Protein AF-A0A8T7B9N2-F1 (afdb_monomer_lite)

pLDDT: mean 75.27, std 15.64, range [42.41, 95.0]

Structure (mmCIF, N/CA/C/O backbone):
data_AF-A0A8T7B9N2-F1
#
_entry.id   AF-A0A8T7B9N2-F1
#
loop_
_atom_site.group_PDB
_atom_site.id
_atom_site.type_symbol
_atom_site.label_atom_id
_atom_site.label_alt_id
_atom_site.label_comp_id
_atom_site.label_asym_id
_atom_site.label_entity_id
_atom_site.label_seq_id
_atom_site.pdbx_PDB_ins_code
_atom_site.Cartn_x
_atom_site.Cartn_y
_atom_site.Cartn_z
_atom_site.occupancy
_atom_site.B_iso_or_equiv
_atom_site.auth_seq_id
_atom_site.auth_comp_id
_atom_site.auth_asym_id
_atom_site.auth_atom_id
_atom_site.pdbx_PDB_model_num
ATOM 1 N N . ALA A 1 1 ? 6.063 -15.153 -20.640 1.00 44.44 1 ALA A N 1
ATOM 2 C CA . ALA A 1 1 ? 5.203 -14.386 -19.720 1.00 44.44 1 ALA A CA 1
ATOM 3 C C . ALA A 1 1 ? 5.521 -12.912 -19.910 1.00 44.44 1 ALA A C 1
ATOM 5 O O . ALA A 1 1 ? 6.698 -12.576 -19.962 1.00 44.44 1 ALA A O 1
ATOM 6 N N . THR A 1 2 ? 4.517 -12.058 -20.095 1.00 42.41 2 THR A N 1
ATOM 7 C CA . THR A 1 2 ? 4.727 -10.611 -20.236 1.00 42.41 2 THR A CA 1
ATOM 8 C C . THR A 1 2 ? 5.120 -10.053 -18.869 1.00 42.41 2 THR A C 1
ATOM 10 O O . THR A 1 2 ? 4.302 -10.037 -17.954 1.00 42.41 2 THR A O 1
ATOM 13 N N . MET A 1 3 ? 6.390 -9.679 -18.702 1.00 50.28 3 MET A N 1
ATOM 14 C CA . MET A 1 3 ? 6.874 -8.992 -17.504 1.00 50.28 3 MET A CA 1
ATOM 15 C C . MET A 1 3 ? 6.381 -7.548 -17.545 1.00 50.28 3 MET A C 1
ATOM 17 O O . MET A 1 3 ? 6.829 -6.764 -18.380 1.00 50.28 3 MET A O 1
ATOM 21 N N . TYR A 1 4 ? 5.459 -7.199 -16.655 1.00 55.69 4 TYR A N 1
ATOM 22 C CA . TYR A 1 4 ? 5.106 -5.805 -16.419 1.00 55.69 4 TYR A CA 1
ATOM 23 C C . TYR A 1 4 ? 6.158 -5.201 -15.483 1.00 55.69 4 TYR A C 1
ATOM 25 O O . TYR A 1 4 ? 6.343 -5.672 -14.364 1.00 55.69 4 TYR A O 1
ATOM 33 N N . LEU A 1 5 ? 6.889 -4.203 -15.979 1.00 72.75 5 LEU A N 1
ATOM 34 C CA . LEU A 1 5 ? 7.967 -3.527 -15.244 1.00 72.75 5 LEU A CA 1
ATOM 35 C C . LEU A 1 5 ? 7.440 -2.409 -14.331 1.00 72.75 5 LEU A C 1
ATOM 37 O O . LEU A 1 5 ? 8.143 -1.961 -13.431 1.00 72.75 5 LEU A O 1
ATOM 41 N N . SER A 1 6 ? 6.196 -1.978 -14.532 1.00 80.31 6 SER A N 1
ATOM 42 C CA . SER A 1 6 ? 5.525 -0.999 -13.685 1.00 80.31 6 SER A CA 1
ATOM 43 C C . SER A 1 6 ? 4.022 -1.258 -13.619 1.00 80.31 6 SER A C 1
ATOM 45 O O . SER A 1 6 ? 3.449 -1.972 -14.448 1.00 80.31 6 SER A O 1
ATOM 47 N N . MET A 1 7 ? 3.386 -0.684 -12.603 1.00 86.38 7 MET A N 1
ATOM 48 C CA . MET A 1 7 ? 1.937 -0.601 -12.478 1.00 86.38 7 MET A CA 1
ATOM 49 C C . MET A 1 7 ? 1.527 0.821 -12.131 1.00 86.38 7 MET A C 1
ATOM 51 O O . MET A 1 7 ? 2.215 1.521 -11.391 1.00 86.38 7 MET A O 1
ATOM 55 N N . ARG A 1 8 ? 0.366 1.235 -12.631 1.00 89.44 8 ARG A N 1
ATOM 56 C CA . ARG A 1 8 ? -0.273 2.484 -12.230 1.00 89.44 8 AR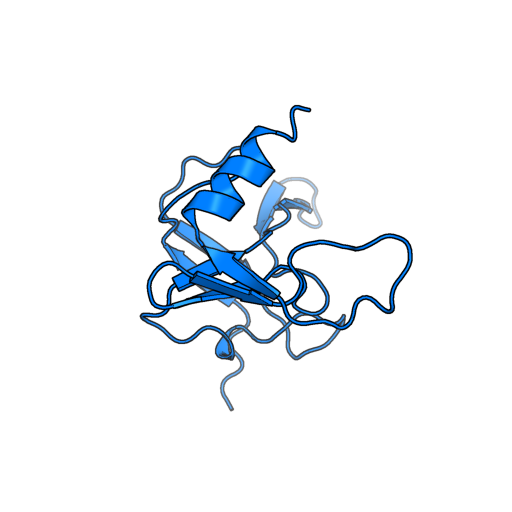G A CA 1
ATOM 57 C C . ARG A 1 8 ? -1.382 2.163 -11.242 1.00 89.44 8 ARG A C 1
ATOM 59 O O . ARG A 1 8 ? -2.295 1.420 -11.591 1.00 89.44 8 ARG A O 1
ATOM 66 N N . VAL A 1 9 ? -1.321 2.742 -10.049 1.00 90.62 9 VAL A N 1
ATOM 67 C CA . VAL A 1 9 ? -2.333 2.536 -9.003 1.00 90.62 9 VAL A CA 1
ATOM 68 C C . VAL A 1 9 ? -3.028 3.846 -8.652 1.00 90.62 9 VAL A C 1
ATOM 70 O O . VAL A 1 9 ? -2.449 4.929 -8.779 1.00 90.62 9 VAL A O 1
ATOM 73 N N . GLU A 1 10 ? -4.291 3.746 -8.249 1.00 95.00 10 GLU A N 1
ATOM 74 C CA . GLU A 1 10 ? -5.060 4.860 -7.696 1.00 95.00 10 GLU A CA 1
ATOM 75 C C . GLU A 1 10 ? -4.734 5.017 -6.211 1.00 95.00 10 GLU A C 1
ATOM 77 O O . GLU A 1 10 ? -4.684 4.039 -5.467 1.00 95.00 10 GLU A O 1
ATOM 82 N N . VAL A 1 11 ? -4.496 6.253 -5.779 1.00 93.75 11 VAL A N 1
ATOM 83 C CA . VAL A 1 11 ? -4.259 6.567 -4.371 1.00 93.75 11 VAL A CA 1
ATOM 84 C C . VAL A 1 11 ? -5.592 6.896 -3.714 1.00 93.75 11 VAL A C 1
ATOM 86 O O . VAL A 1 11 ? -6.182 7.939 -3.988 1.00 93.75 11 VAL A O 1
ATOM 89 N N . LEU A 1 12 ? -6.049 5.996 -2.842 1.00 94.19 12 LEU A N 1
ATOM 90 C CA . LEU A 1 12 ? -7.290 6.159 -2.081 1.00 94.19 12 LEU A CA 1
ATOM 91 C C . LEU A 1 12 ? -7.093 7.056 -0.850 1.00 94.19 12 LEU A C 1
ATOM 93 O O . LEU A 1 12 ? -7.938 7.892 -0.543 1.00 94.19 12 LEU A O 1
ATOM 97 N N . GLU A 1 13 ? -5.966 6.897 -0.152 1.00 92.81 13 GLU A N 1
ATOM 98 C CA . GLU A 1 13 ? -5.644 7.624 1.079 1.00 92.81 13 GLU A CA 1
ATOM 99 C C . GLU A 1 13 ? -4.122 7.721 1.265 1.00 92.81 13 GLU A C 1
ATOM 101 O O . GLU A 1 13 ? -3.380 6.797 0.929 1.00 92.81 13 GLU A O 1
ATOM 106 N N . VAL A 1 14 ? -3.649 8.830 1.842 1.00 91.50 14 VAL A N 1
ATOM 107 C CA . VAL A 1 14 ? -2.257 8.989 2.287 1.00 91.50 14 VAL A CA 1
ATOM 108 C C . VAL A 1 14 ? -2.221 8.879 3.808 1.00 91.50 14 VAL A C 1
ATOM 110 O O . VAL A 1 14 ? -2.577 9.820 4.511 1.00 91.50 14 VAL A O 1
ATOM 113 N N . LEU A 1 15 ? -1.769 7.732 4.318 1.00 89.75 15 LEU A N 1
ATOM 114 C CA . LEU A 1 15 ? -1.701 7.474 5.763 1.00 89.75 15 LEU A CA 1
ATOM 115 C C . LEU A 1 15 ? -0.523 8.186 6.447 1.00 89.75 15 LEU A C 1
ATOM 117 O O . LEU A 1 15 ? -0.590 8.515 7.630 1.00 89.75 15 LEU A O 1
ATOM 121 N N . LYS A 1 16 ? 0.581 8.403 5.717 1.00 86.31 16 LYS A N 1
ATOM 122 C CA . LYS A 1 16 ? 1.772 9.114 6.199 1.00 86.31 16 LYS A CA 1
ATOM 123 C C . LYS A 1 16 ? 2.574 9.696 5.035 1.00 86.31 16 LYS A C 1
ATOM 125 O O . LYS A 1 16 ? 2.700 9.063 3.992 1.00 86.31 16 LYS A O 1
ATOM 130 N N . GLY A 1 17 ? 3.167 10.872 5.243 1.00 86.19 17 GLY A N 1
ATOM 131 C CA . GLY A 1 17 ? 3.953 11.584 4.229 1.00 86.19 17 GLY A CA 1
ATOM 132 C C . GLY A 1 17 ? 3.141 12.640 3.477 1.00 86.19 17 GLY A C 1
ATOM 133 O O . GLY A 1 17 ? 2.068 13.043 3.919 1.00 86.19 17 GLY A O 1
ATOM 134 N N . LYS A 1 18 ? 3.683 13.131 2.357 1.00 84.38 18 LYS A N 1
ATOM 135 C CA . LYS A 1 18 ? 3.041 14.147 1.511 1.00 84.38 18 LYS A CA 1
ATOM 136 C C . LYS A 1 18 ? 2.897 13.621 0.092 1.00 84.38 18 LYS A C 1
ATOM 138 O O . LYS A 1 18 ? 3.895 13.330 -0.561 1.00 84.38 18 LYS A O 1
ATOM 143 N N . TYR A 1 19 ? 1.662 13.548 -0.379 1.00 86.62 19 TYR A N 1
ATOM 144 C CA . TYR A 1 19 ? 1.325 13.252 -1.763 1.00 86.62 19 TYR A CA 1
ATOM 145 C C . TYR A 1 19 ? -0.064 13.830 -2.059 1.00 86.62 19 TYR A C 1
ATOM 147 O O . TYR A 1 19 ? -0.952 13.748 -1.216 1.00 86.62 19 TYR A O 1
ATOM 155 N N . SER A 1 20 ? -0.237 14.462 -3.219 1.00 86.06 20 SER A N 1
ATOM 156 C CA . SER A 1 20 ? -1.482 15.149 -3.606 1.00 86.06 20 SER A CA 1
ATOM 157 C C . SER A 1 20 ? -2.039 14.695 -4.957 1.00 86.06 20 SER A C 1
ATOM 159 O O . SER A 1 20 ? -3.035 15.240 -5.430 1.00 86.06 20 SER A O 1
ATOM 161 N N . GLY A 1 21 ? -1.393 13.722 -5.603 1.00 87.62 21 GLY A N 1
ATOM 162 C CA . GLY A 1 21 ? -1.863 13.168 -6.867 1.00 87.62 21 GLY A CA 1
ATOM 163 C C . GLY A 1 21 ? -2.990 12.155 -6.675 1.00 87.62 21 GLY A C 1
ATOM 164 O O . GLY A 1 21 ? -3.272 11.704 -5.569 1.00 87.62 21 GLY A O 1
ATOM 165 N N . LYS A 1 22 ? -3.627 11.775 -7.786 1.00 90.81 22 LYS A N 1
ATOM 166 C CA . LYS A 1 22 ? -4.614 10.686 -7.815 1.00 90.81 22 LYS A CA 1
ATOM 167 C C . LYS A 1 22 ? -3.987 9.332 -8.163 1.00 90.81 22 LYS A C 1
ATOM 169 O O . LYS A 1 22 ? -4.519 8.292 -7.795 1.00 90.81 22 LYS A O 1
ATOM 174 N N . PHE A 1 23 ? -2.874 9.339 -8.895 1.00 90.94 23 PHE A N 1
ATOM 175 C CA . PHE A 1 23 ? -2.256 8.128 -9.424 1.00 90.94 23 PHE A CA 1
ATOM 176 C C . PHE A 1 23 ? -0.749 8.154 -9.275 1.00 90.94 23 PHE A C 1
ATOM 178 O O . PHE A 1 23 ? -0.100 9.138 -9.633 1.00 90.94 23 PHE A O 1
ATOM 185 N N . ILE A 1 24 ? -0.204 7.026 -8.853 1.00 87.81 24 ILE A N 1
ATOM 186 C CA . ILE A 1 24 ? 1.228 6.802 -8.724 1.00 87.81 24 ILE A CA 1
ATOM 187 C C . ILE A 1 24 ? 1.629 5.652 -9.648 1.00 87.81 24 ILE A C 1
ATOM 189 O O . ILE A 1 24 ? 0.904 4.662 -9.776 1.00 87.81 24 ILE A O 1
ATOM 193 N N . GLU A 1 25 ? 2.752 5.814 -10.340 1.00 86.56 25 GLU A N 1
ATOM 194 C CA . GLU A 1 25 ? 3.387 4.725 -11.074 1.00 86.56 25 GLU A CA 1
ATOM 195 C C . GLU A 1 25 ? 4.428 4.082 -10.162 1.00 86.56 25 GLU A C 1
ATOM 197 O O . GLU A 1 25 ? 5.305 4.765 -9.632 1.00 86.56 25 GLU A O 1
ATOM 202 N N . ILE A 1 26 ? 4.279 2.780 -9.943 1.00 82.31 26 ILE A N 1
ATOM 203 C CA . ILE A 1 26 ? 5.154 1.977 -9.100 1.00 82.31 26 ILE A CA 1
ATOM 204 C C . ILE A 1 26 ? 5.943 1.054 -10.016 1.00 82.31 26 ILE A C 1
ATOM 206 O O . ILE A 1 26 ? 5.366 0.208 -10.702 1.00 82.31 26 ILE A O 1
ATOM 210 N N . GLU A 1 27 ? 7.263 1.212 -10.017 1.00 78.31 27 GLU A N 1
ATOM 211 C CA . GLU A 1 27 ? 8.164 0.272 -10.680 1.00 78.31 27 GLU A CA 1
ATOM 212 C C . GLU A 1 27 ? 8.238 -1.024 -9.855 1.00 78.31 27 GLU A C 1
ATOM 214 O O . GLU A 1 27 ? 8.501 -1.004 -8.645 1.00 78.31 27 GLU A O 1
ATOM 219 N N . GLY A 1 28 ? 7.989 -2.154 -10.518 1.00 71.00 28 GLY A N 1
ATOM 220 C CA . GLY A 1 28 ? 8.271 -3.484 -9.984 1.00 71.00 28 GLY A CA 1
ATOM 221 C C . GLY A 1 28 ? 9.598 -4.017 -10.513 1.00 71.00 28 GLY A C 1
ATOM 222 O O . GLY A 1 28 ? 10.307 -3.347 -11.261 1.00 71.00 28 GLY A O 1
ATOM 223 N N . ASP A 1 29 ? 9.932 -5.245 -10.137 1.00 69.00 29 ASP A N 1
ATOM 224 C CA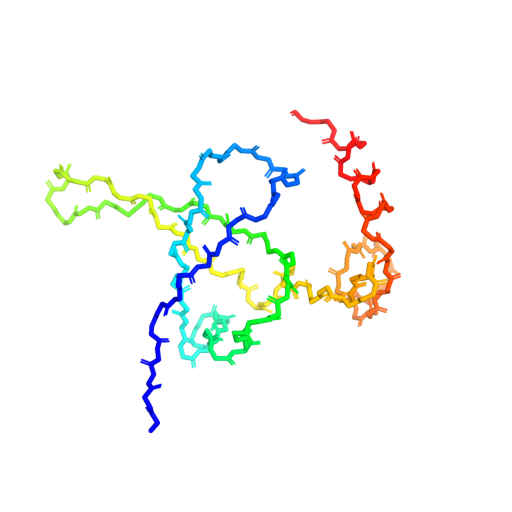 . ASP A 1 29 ? 11.099 -5.951 -10.673 1.00 69.00 29 ASP A CA 1
ATOM 225 C C . ASP A 1 29 ? 10.782 -7.446 -10.834 1.00 69.00 29 ASP A C 1
ATOM 227 O O . ASP A 1 29 ? 9.759 -7.945 -10.358 1.00 69.00 29 ASP A O 1
ATOM 231 N N . ASN A 1 30 ? 11.663 -8.191 -11.493 1.00 63.91 30 ASN A N 1
ATOM 232 C CA . ASN A 1 30 ? 11.565 -9.641 -11.684 1.00 63.91 30 ASN A CA 1
ATOM 233 C C . ASN A 1 30 ? 11.943 -10.458 -10.428 1.00 63.91 30 ASN A C 1
ATOM 235 O O . ASN A 1 30 ? 12.307 -11.629 -10.546 1.00 63.91 30 ASN A O 1
ATOM 239 N N . GLY A 1 31 ? 11.900 -9.857 -9.235 1.00 59.12 31 GLY A N 1
ATOM 240 C CA . GLY A 1 31 ? 12.420 -10.452 -8.002 1.00 59.12 31 GLY A CA 1
ATOM 241 C C . GLY A 1 31 ? 13.905 -10.173 -7.751 1.00 59.12 31 GLY A C 1
ATOM 242 O O . GLY A 1 31 ? 14.398 -10.466 -6.658 1.00 59.12 31 GLY A O 1
ATOM 243 N N . MET A 1 32 ? 14.629 -9.574 -8.705 1.00 57.91 32 MET A N 1
ATOM 244 C CA . MET A 1 32 ? 15.970 -9.056 -8.443 1.00 57.91 32 MET A CA 1
ATOM 245 C C . MET A 1 32 ? 15.908 -7.947 -7.388 1.00 57.91 32 MET A C 1
ATOM 247 O O . MET A 1 32 ? 14.940 -7.194 -7.279 1.00 57.91 32 MET A O 1
ATOM 251 N N . LEU A 1 33 ? 16.933 -7.893 -6.532 1.00 59.88 33 LEU A N 1
ATOM 252 C CA . LEU A 1 33 ? 17.003 -6.946 -5.411 1.00 59.88 33 LEU A CA 1
ATOM 253 C C . LEU A 1 33 ? 15.785 -7.020 -4.476 1.00 59.88 33 LEU A C 1
ATOM 255 O O . LEU A 1 33 ? 15.431 -6.022 -3.848 1.00 59.88 33 LEU A O 1
ATOM 259 N N . CYS A 1 34 ? 15.150 -8.197 -4.372 1.00 61.09 34 CYS A N 1
ATOM 260 C CA . CYS A 1 34 ? 14.007 -8.419 -3.491 1.00 61.09 34 CYS A CA 1
ATOM 261 C C . CYS A 1 34 ? 12.764 -7.580 -3.862 1.00 61.09 34 CYS A C 1
ATOM 263 O O . CYS A 1 34 ? 11.813 -7.503 -3.088 1.00 61.09 34 CYS A O 1
ATOM 265 N N . ARG A 1 35 ? 12.752 -6.915 -5.022 1.00 65.56 35 ARG A N 1
ATOM 266 C CA . ARG A 1 35 ? 11.607 -6.123 -5.470 1.00 65.56 35 ARG A CA 1
ATOM 267 C C . ARG A 1 35 ? 10.594 -7.042 -6.117 1.00 65.56 35 ARG A C 1
ATOM 269 O O . ARG A 1 35 ? 10.906 -7.799 -7.032 1.00 65.56 35 ARG A O 1
ATOM 276 N N . ALA A 1 36 ? 9.382 -7.007 -5.596 1.00 65.31 36 ALA A N 1
ATOM 277 C CA . ALA A 1 36 ? 8.382 -7.966 -5.998 1.00 65.31 36 ALA A CA 1
ATOM 278 C C . ALA A 1 36 ? 7.683 -7.545 -7.304 1.00 65.31 36 ALA A C 1
ATOM 280 O O . ALA A 1 36 ? 7.545 -6.359 -7.615 1.00 65.31 36 ALA A O 1
ATOM 281 N N . SER A 1 37 ? 7.295 -8.547 -8.095 1.00 74.06 37 SER A N 1
ATOM 282 C CA . SER A 1 37 ? 6.637 -8.346 -9.388 1.00 74.06 37 SER A CA 1
ATOM 283 C C . SER A 1 37 ? 5.306 -7.631 -9.199 1.00 74.06 37 SER A C 1
ATOM 285 O O . SER A 1 37 ? 4.535 -7.989 -8.309 1.00 74.06 37 SER A O 1
ATOM 287 N N . VAL A 1 38 ? 4.974 -6.689 -10.085 1.00 78.81 38 VAL A N 1
ATOM 288 C CA . VAL A 1 38 ? 3.676 -5.994 -10.033 1.00 78.81 38 VAL A CA 1
ATOM 289 C C . VAL A 1 38 ? 2.486 -6.942 -10.205 1.00 78.81 38 VAL A C 1
ATOM 291 O O . VAL A 1 38 ? 1.383 -6.637 -9.769 1.00 78.81 38 VAL A O 1
ATOM 294 N N . SER A 1 39 ? 2.710 -8.134 -10.771 1.00 80.25 39 SER A N 1
ATOM 295 C CA . SER A 1 39 ? 1.684 -9.175 -10.900 1.00 80.25 39 SER A CA 1
ATOM 296 C C . SER A 1 39 ? 1.154 -9.696 -9.560 1.00 80.25 39 SER A C 1
ATOM 298 O O . SER A 1 39 ? 0.126 -10.363 -9.547 1.00 80.25 39 SER A O 1
ATOM 300 N N . GLN A 1 40 ? 1.842 -9.429 -8.445 1.00 81.44 40 GLN A N 1
ATOM 301 C CA . GLN A 1 40 ? 1.366 -9.789 -7.105 1.00 81.44 40 GLN A CA 1
ATOM 302 C C . GLN A 1 40 ? 0.223 -8.891 -6.604 1.00 81.44 40 GLN A C 1
ATOM 304 O O . GLN A 1 40 ? -0.334 -9.177 -5.551 1.00 81.44 40 GLN A O 1
ATOM 309 N N . PHE A 1 41 ? -0.084 -7.801 -7.317 1.00 86.75 41 PHE A N 1
ATOM 310 C CA . PHE A 1 41 ? -1.125 -6.838 -6.967 1.00 86.75 41 PHE A CA 1
ATOM 311 C C . PHE A 1 41 ? -2.257 -6.919 -8.003 1.00 86.75 41 PHE A C 1
ATOM 313 O O . PHE A 1 41 ? -2.223 -6.213 -9.016 1.00 86.75 41 PHE A O 1
ATOM 320 N N . PRO A 1 42 ? -3.247 -7.810 -7.820 1.00 88.12 42 PRO A N 1
ATOM 321 C CA . PRO A 1 42 ? -4.320 -7.969 -8.790 1.00 88.12 42 PRO A CA 1
ATOM 322 C C . PRO A 1 42 ? -5.169 -6.701 -8.914 1.00 88.12 42 PRO A C 1
ATOM 324 O O . PRO A 1 42 ? -5.451 -6.015 -7.931 1.00 88.12 42 PRO A O 1
ATOM 327 N N . ILE A 1 43 ? -5.638 -6.413 -10.126 1.00 89.94 43 ILE A N 1
ATOM 328 C CA . ILE A 1 43 ? -6.582 -5.314 -10.360 1.00 89.94 43 ILE A CA 1
ATOM 329 C C . ILE A 1 43 ? -7.852 -5.547 -9.527 1.00 89.94 43 ILE A C 1
ATOM 331 O O . ILE A 1 43 ? -8.372 -6.660 -9.486 1.00 89.94 43 ILE A O 1
ATOM 335 N N . GLY A 1 44 ? -8.357 -4.485 -8.892 1.00 92.81 44 GLY A N 1
ATOM 336 C CA . GLY A 1 44 ? -9.553 -4.534 -8.044 1.00 92.81 44 GLY A CA 1
ATOM 337 C C . GLY A 1 44 ? -9.285 -4.915 -6.587 1.00 92.81 44 GLY A C 1
ATOM 338 O O . GLY A 1 44 ? -10.236 -5.097 -5.837 1.00 92.81 44 GLY A O 1
ATOM 339 N N . THR A 1 45 ? -8.016 -5.028 -6.184 1.00 93.62 45 THR A N 1
ATOM 340 C CA . THR A 1 45 ? -7.623 -5.243 -4.785 1.00 93.62 45 THR A CA 1
ATOM 341 C C . THR A 1 45 ? -7.080 -3.962 -4.159 1.00 93.62 45 THR A C 1
ATOM 343 O O . THR A 1 45 ? -6.529 -3.102 -4.850 1.00 93.62 45 THR A O 1
ATOM 346 N N . GLU A 1 46 ? -7.227 -3.840 -2.843 1.00 94.81 46 GLU A N 1
ATOM 347 C CA . GLU A 1 46 ? -6.734 -2.711 -2.059 1.00 94.81 46 GLU A CA 1
ATOM 348 C C . GLU A 1 46 ? -5.526 -3.130 -1.223 1.00 94.81 46 GLU A C 1
ATOM 350 O O . GLU A 1 46 ? -5.473 -4.233 -0.679 1.00 94.81 46 GLU A O 1
ATOM 355 N N . TRP A 1 47 ? -4.538 -2.241 -1.127 1.00 92.88 47 TRP A N 1
ATOM 356 C CA . TRP A 1 47 ? -3.280 -2.512 -0.441 1.00 92.88 47 TRP A CA 1
ATOM 357 C C . TRP A 1 47 ? -2.787 -1.264 0.275 1.00 92.88 47 TRP A C 1
ATOM 359 O O . TRP A 1 47 ? -2.861 -0.155 -0.256 1.00 92.88 47 TRP A O 1
ATOM 369 N N . ILE A 1 48 ? -2.199 -1.455 1.451 1.00 91.19 48 ILE A N 1
ATOM 370 C CA . ILE A 1 48 ? -1.333 -0.456 2.071 1.00 91.19 48 ILE A CA 1
ATOM 371 C C . ILE A 1 48 ? 0.084 -0.717 1.589 1.00 91.19 48 ILE A C 1
ATOM 373 O O . ILE A 1 48 ? 0.565 -1.845 1.673 1.00 91.19 48 ILE A O 1
ATOM 377 N N . MET A 1 49 ? 0.744 0.330 1.097 1.00 87.50 49 MET A N 1
ATOM 378 C CA . MET A 1 49 ? 2.122 0.263 0.622 1.00 87.50 49 MET A CA 1
ATOM 379 C C . MET A 1 49 ? 2.949 1.391 1.231 1.00 87.50 49 MET A C 1
ATOM 381 O O . MET A 1 49 ? 2.540 2.555 1.222 1.00 87.50 49 MET A O 1
ATOM 385 N N . ALA A 1 50 ? 4.147 1.062 1.709 1.00 83.81 50 ALA A N 1
ATOM 386 C CA . ALA A 1 50 ? 5.181 2.055 1.972 1.00 83.81 50 ALA A CA 1
ATOM 387 C C . ALA A 1 50 ? 6.005 2.257 0.692 1.00 83.81 50 ALA A C 1
ATOM 389 O O . ALA A 1 50 ? 6.862 1.442 0.359 1.00 83.81 50 ALA A O 1
ATOM 390 N N . VAL A 1 51 ? 5.728 3.340 -0.036 1.00 79.62 51 VAL A N 1
ATOM 391 C CA . VAL A 1 51 ? 6.390 3.659 -1.309 1.00 79.62 51 VAL A CA 1
ATOM 392 C C . VAL A 1 51 ? 7.447 4.753 -1.117 1.00 79.62 51 VAL A C 1
ATOM 394 O O . VAL A 1 51 ? 7.099 5.933 -1.025 1.00 79.62 51 VAL A O 1
ATOM 397 N N . PRO A 1 52 ? 8.749 4.415 -1.036 1.00 72.81 52 PRO A N 1
ATOM 398 C CA . PRO A 1 52 ? 9.790 5.430 -1.004 1.00 72.81 52 PRO A CA 1
ATOM 399 C C . PRO A 1 52 ? 9.835 6.176 -2.341 1.00 72.81 52 PRO A C 1
ATOM 401 O O . PRO A 1 52 ? 9.922 5.571 -3.412 1.00 72.81 52 PRO A O 1
ATOM 404 N N . ALA A 1 53 ? 9.803 7.505 -2.259 1.00 70.94 53 ALA A N 1
ATOM 405 C CA . ALA A 1 53 ? 10.114 8.375 -3.381 1.00 70.94 53 ALA A CA 1
ATOM 406 C C . ALA A 1 53 ? 11.632 8.381 -3.592 1.00 70.94 53 ALA A C 1
ATOM 408 O O . ALA A 1 53 ? 12.386 8.729 -2.682 1.00 70.94 53 ALA A O 1
ATOM 409 N N . GLN A 1 54 ? 12.081 8.005 -4.784 1.00 67.50 54 GLN A N 1
ATOM 410 C CA . GLN A 1 54 ? 13.472 8.124 -5.200 1.00 67.50 54 GLN A CA 1
ATOM 411 C C . GLN A 1 54 ? 13.579 9.171 -6.300 1.00 67.50 54 GLN A C 1
ATOM 413 O O . GLN A 1 54 ? 12.849 9.131 -7.290 1.00 67.50 54 GLN A O 1
ATOM 418 N N . THR A 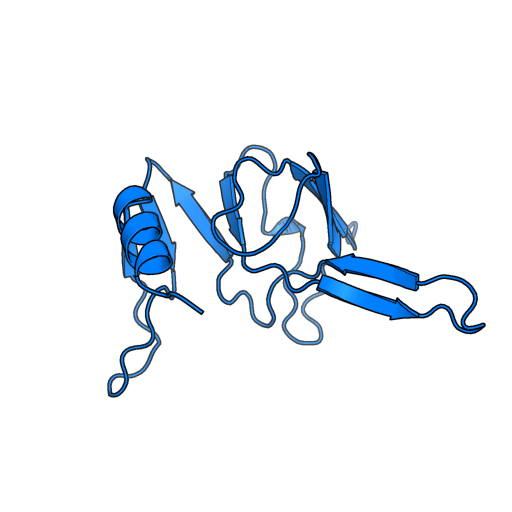1 55 ? 14.510 10.107 -6.148 1.00 65.44 55 THR A N 1
ATOM 419 C CA . THR A 1 55 ? 14.847 11.028 -7.231 1.00 65.44 55 THR A CA 1
ATOM 420 C C . THR A 1 55 ? 15.748 10.293 -8.211 1.00 65.44 55 THR A C 1
ATOM 422 O O . THR A 1 55 ? 16.882 9.943 -7.886 1.00 65.44 55 THR A O 1
ATOM 425 N N . LYS A 1 56 ? 15.251 10.050 -9.422 1.00 60.75 56 LYS A N 1
ATOM 426 C CA . LYS A 1 56 ? 16.057 9.530 -10.523 1.00 60.75 56 LYS A CA 1
A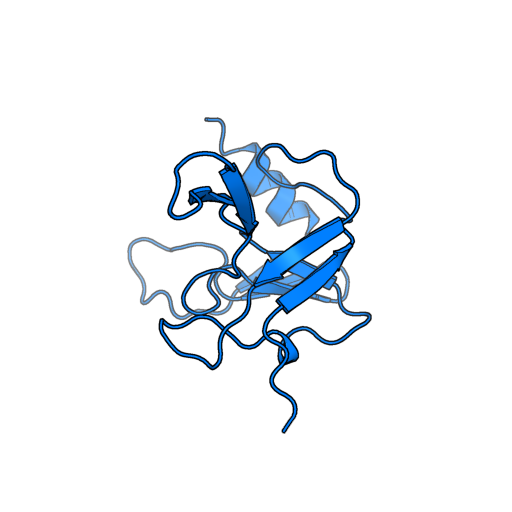TOM 427 C C . LYS A 1 56 ? 16.595 10.730 -11.289 1.00 60.75 56 LYS A C 1
ATOM 429 O O . LYS A 1 56 ? 15.835 11.458 -11.927 1.00 60.75 56 LYS A O 1
ATOM 434 N N . GLN A 1 57 ? 17.899 10.960 -11.182 1.00 54.66 57 GLN A N 1
ATOM 435 C CA . GLN A 1 57 ? 18.581 11.940 -12.018 1.00 54.66 57 GLN A CA 1
ATOM 436 C C . GLN A 1 57 ? 18.827 11.337 -13.398 1.00 54.66 57 GLN A C 1
ATOM 438 O O . GLN A 1 57 ? 19.359 10.233 -13.530 1.00 54.66 57 GLN A O 1
ATOM 443 N N . SER A 1 58 ? 18.430 12.063 -14.441 1.00 55.41 58 SER A N 1
ATOM 444 C CA . SER A 1 58 ? 18.843 11.733 -15.805 1.00 55.41 58 SER A CA 1
ATOM 445 C C . SER A 1 58 ? 20.370 11.803 -15.937 1.00 55.41 58 SER A C 1
ATOM 447 O O . SER A 1 58 ? 21.022 12.600 -15.263 1.00 55.41 58 SER A O 1
ATOM 449 N N . PHE A 1 59 ? 20.934 11.022 -16.861 1.00 49.66 59 PHE A N 1
ATOM 450 C CA . PHE A 1 59 ? 22.379 10.940 -17.128 1.00 49.66 59 PHE A CA 1
ATOM 451 C C . PHE A 1 59 ? 23.037 12.292 -17.485 1.00 49.66 59 PHE A C 1
ATOM 453 O O . PHE A 1 59 ? 24.251 12.430 -17.402 1.00 49.66 59 PHE A O 1
ATOM 460 N N . PHE A 1 60 ? 22.239 13.304 -17.844 1.00 55.69 60 PHE A N 1
ATOM 461 C CA . PHE A 1 60 ? 22.699 14.662 -18.144 1.00 55.69 60 PHE A CA 1
ATOM 462 C C . PHE A 1 60 ? 22.357 15.695 -17.058 1.00 55.69 60 PHE A C 1
ATOM 464 O O . PHE A 1 60 ? 22.582 16.881 -17.265 1.00 55.69 60 PHE A O 1
ATOM 471 N N . GLY A 1 61 ? 21.787 15.287 -15.917 1.00 54.31 61 GLY A N 1
ATOM 472 C CA . GLY A 1 61 ? 21.420 16.194 -14.820 1.00 54.31 61 GLY A CA 1
ATOM 473 C C . GLY A 1 61 ? 20.306 17.200 -15.150 1.00 54.31 61 GLY A C 1
ATOM 474 O O . GLY A 1 61 ? 20.020 18.074 -14.343 1.00 54.31 61 GLY A O 1
ATOM 475 N N . LEU A 1 62 ? 19.672 17.089 -16.324 1.00 50.59 62 LEU A N 1
ATOM 476 C CA . LEU A 1 62 ? 18.702 18.068 -16.834 1.00 50.59 62 LEU A CA 1
ATOM 477 C C . LEU A 1 62 ? 17.248 17.762 -16.443 1.00 50.59 62 LEU A C 1
ATOM 479 O O . LEU A 1 62 ? 16.400 18.647 -16.510 1.00 50.59 62 LEU A O 1
ATOM 483 N N . LEU A 1 63 ? 16.952 16.524 -16.042 1.00 48.88 63 LEU A N 1
ATOM 484 C CA . LEU A 1 63 ? 15.632 16.090 -15.589 1.00 48.88 63 LEU A CA 1
ATOM 485 C C . LEU A 1 63 ? 15.757 15.281 -14.297 1.00 48.88 63 LEU A C 1
ATOM 487 O O . LEU A 1 63 ? 16.447 14.256 -14.258 1.00 48.88 63 LEU A O 1
ATOM 491 N N . GLU A 1 64 ? 15.063 15.748 -13.264 1.00 54.88 64 GLU A N 1
ATOM 492 C CA . GLU A 1 64 ? 14.783 14.996 -12.047 1.00 54.88 64 GLU A CA 1
ATOM 493 C C . GLU A 1 64 ? 13.358 14.455 -12.146 1.00 54.88 64 GLU A C 1
ATOM 495 O O . GLU A 1 64 ? 12.397 15.217 -12.251 1.00 54.88 64 GLU A O 1
ATOM 500 N N . SER A 1 65 ? 13.214 13.131 -12.141 1.00 56.28 65 SER A N 1
ATOM 501 C CA . SER A 1 65 ? 11.908 12.477 -12.046 1.00 56.28 65 SER A CA 1
ATOM 502 C C . SER A 1 65 ? 11.801 11.760 -10.710 1.00 56.28 65 SER A C 1
ATOM 504 O O . SER A 1 65 ? 12.718 11.029 -10.329 1.00 56.28 65 SER A O 1
ATOM 506 N N . ILE A 1 66 ? 10.680 11.938 -10.016 1.00 60.28 66 ILE A N 1
ATOM 507 C CA . ILE A 1 66 ? 10.373 11.149 -8.824 1.00 60.28 66 ILE A CA 1
ATOM 508 C C . ILE A 1 66 ? 9.856 9.792 -9.289 1.00 60.28 66 ILE A C 1
ATOM 510 O O . ILE A 1 66 ? 8.850 9.713 -9.991 1.00 60.28 66 ILE A O 1
ATOM 514 N N . VAL A 1 67 ? 10.552 8.737 -8.887 1.00 64.12 67 VAL A N 1
ATOM 515 C CA . VAL A 1 67 ? 10.153 7.353 -9.113 1.00 64.12 67 VAL A CA 1
ATOM 516 C C . VAL A 1 67 ? 9.727 6.759 -7.786 1.00 64.12 67 VAL A C 1
ATOM 518 O O . VAL A 1 67 ? 10.407 6.923 -6.772 1.00 64.12 67 VAL A O 1
ATOM 521 N N . TYR A 1 68 ? 8.606 6.053 -7.796 1.00 69.50 68 TYR A N 1
ATOM 522 C CA . TYR A 1 68 ? 8.146 5.297 -6.647 1.00 69.50 68 TYR A CA 1
ATOM 523 C C . TYR A 1 68 ? 8.402 3.820 -6.900 1.00 69.50 68 TYR A C 1
ATOM 525 O O . TYR A 1 68 ? 8.137 3.295 -7.981 1.00 69.50 68 TYR A O 1
ATOM 533 N N . THR A 1 69 ? 8.952 3.152 -5.897 1.00 61.53 69 THR A N 1
ATOM 534 C CA . THR A 1 69 ? 9.288 1.729 -5.981 1.00 61.53 69 THR A CA 1
ATOM 535 C C . THR A 1 69 ? 8.492 0.968 -4.937 1.00 61.53 69 THR A C 1
ATOM 537 O O . THR A 1 69 ? 8.218 1.498 -3.859 1.00 61.53 69 THR A O 1
ATOM 540 N N . ALA A 1 70 ? 8.093 -0.264 -5.256 1.00 58.41 70 ALA A N 1
ATOM 541 C CA . ALA A 1 70 ? 7.550 -1.155 -4.239 1.00 58.41 70 ALA A CA 1
ATOM 542 C C . ALA A 1 70 ? 8.620 -1.406 -3.160 1.00 58.41 70 ALA A C 1
ATOM 544 O O . ALA A 1 70 ? 9.815 -1.451 -3.471 1.00 58.41 70 ALA A O 1
ATOM 545 N N . GLY A 1 71 ? 8.193 -1.573 -1.904 1.00 59.91 71 GLY A N 1
ATOM 546 C CA . GLY A 1 71 ? 9.096 -1.856 -0.789 1.00 59.91 71 GLY A CA 1
ATOM 547 C C . GLY A 1 71 ? 10.042 -3.028 -1.083 1.00 59.91 71 GLY A C 1
ATOM 548 O O . GLY A 1 71 ? 9.667 -4.014 -1.728 1.00 59.91 71 GLY A O 1
ATOM 549 N N . ILE A 1 72 ? 11.287 -2.912 -0.618 1.00 59.81 72 ILE A N 1
ATOM 550 C CA . ILE A 1 72 ? 12.299 -3.965 -0.758 1.00 59.81 72 ILE A CA 1
ATOM 551 C C . ILE A 1 72 ? 11.842 -5.185 0.059 1.00 59.81 72 ILE A C 1
ATOM 553 O O . ILE A 1 72 ? 11.414 -5.057 1.200 1.00 59.81 72 ILE A O 1
ATOM 557 N N . CYS A 1 73 ? 11.900 -6.370 -0.548 1.00 60.25 73 CYS A N 1
ATOM 558 C CA . CYS A 1 73 ? 11.482 -7.661 0.011 1.00 60.25 73 CYS A CA 1
ATOM 559 C C . CYS A 1 73 ? 9.986 -7.768 0.370 1.00 60.25 73 CYS A C 1
ATOM 561 O O . CYS A 1 73 ? 9.608 -8.623 1.169 1.00 60.25 73 CYS A O 1
ATOM 563 N N . GLY A 1 74 ? 9.118 -6.935 -0.219 1.00 56.88 74 GLY A N 1
ATOM 564 C CA . GLY A 1 74 ? 7.673 -6.988 0.040 1.00 56.88 74 GLY A CA 1
ATOM 565 C C . GLY A 1 74 ? 7.271 -6.515 1.440 1.00 56.88 74 GLY A C 1
ATOM 566 O O . GLY A 1 74 ? 6.119 -6.679 1.845 1.00 56.88 74 GLY A O 1
ATOM 567 N N . GLU A 1 75 ? 8.208 -5.923 2.182 1.00 65.25 75 GLU A N 1
ATOM 568 C CA . GLU A 1 75 ? 7.923 -5.325 3.475 1.00 65.25 75 GLU A CA 1
ATOM 569 C C . GLU A 1 75 ? 6.895 -4.204 3.306 1.00 65.25 75 GLU A C 1
ATOM 571 O O . GLU A 1 75 ? 6.993 -3.375 2.399 1.00 65.25 75 GLU A O 1
ATOM 576 N N . TYR A 1 76 ? 5.889 -4.199 4.183 1.00 71.19 76 TYR A N 1
ATOM 577 C CA . TYR A 1 76 ? 4.820 -3.198 4.210 1.00 71.19 76 TYR A CA 1
ATOM 578 C C . TYR A 1 76 ? 3.908 -3.155 2.971 1.00 71.19 76 TYR A C 1
ATOM 580 O O . TYR A 1 76 ? 3.216 -2.158 2.786 1.00 71.19 76 TYR A O 1
ATOM 588 N N . ASN A 1 77 ? 3.861 -4.225 2.166 1.00 82.25 77 ASN A N 1
ATOM 589 C CA . ASN A 1 77 ? 2.791 -4.465 1.194 1.00 82.25 77 ASN A CA 1
ATOM 590 C C . ASN A 1 77 ? 1.690 -5.285 1.874 1.00 82.25 77 ASN A C 1
ATOM 592 O O . ASN A 1 77 ? 1.766 -6.512 1.932 1.00 82.25 77 ASN A O 1
ATOM 596 N N . LEU A 1 78 ? 0.699 -4.607 2.445 1.00 88.62 78 LEU A N 1
ATOM 597 C CA . LEU A 1 78 ? -0.322 -5.235 3.283 1.00 88.62 78 LEU A CA 1
ATOM 598 C C . LEU A 1 78 ? -1.655 -5.253 2.524 1.00 88.62 78 LEU A C 1
ATOM 600 O O . LEU A 1 78 ? -2.207 -4.172 2.295 1.00 88.62 78 LEU A O 1
ATOM 604 N N . PRO A 1 79 ? -2.177 -6.424 2.11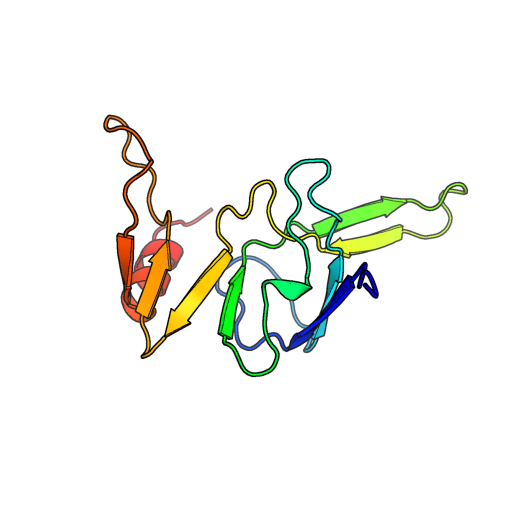8 1.00 91.94 79 PRO A N 1
ATOM 605 C CA . PRO A 1 79 ? -3.486 -6.498 1.483 1.00 91.94 79 PRO A CA 1
ATOM 606 C C . PRO A 1 79 ? -4.566 -6.047 2.465 1.00 91.94 79 PRO A C 1
ATOM 608 O O . PRO A 1 79 ? -4.472 -6.312 3.669 1.00 91.94 79 PRO A O 1
ATOM 611 N N . VAL A 1 80 ? -5.580 -5.363 1.941 1.00 94.19 80 VAL A N 1
ATOM 612 C CA . VAL A 1 80 ? -6.752 -4.923 2.693 1.00 94.19 80 VAL A CA 1
ATOM 613 C C . VAL A 1 80 ? -7.927 -5.835 2.358 1.00 94.19 80 VAL A C 1
ATOM 615 O O . VAL A 1 80 ? -8.355 -5.916 1.209 1.00 94.19 80 VAL A O 1
ATOM 618 N N . GLU A 1 81 ? -8.478 -6.485 3.377 1.00 93.81 81 GLU A N 1
ATOM 619 C CA . GLU A 1 81 ? -9.649 -7.355 3.266 1.00 93.81 81 GLU A CA 1
ATOM 620 C C . GLU A 1 81 ? -10.590 -7.075 4.439 1.00 93.81 81 GLU A C 1
ATOM 622 O O . GLU A 1 81 ? -10.173 -7.089 5.597 1.00 93.81 81 GLU A O 1
ATOM 627 N N . GLU A 1 82 ? -11.861 -6.778 4.156 1.00 92.38 82 GLU A N 1
ATOM 628 C CA . GLU A 1 82 ? -12.898 -6.553 5.179 1.00 92.38 82 GLU A CA 1
ATOM 629 C C . GLU A 1 82 ? -12.490 -5.549 6.285 1.00 92.38 82 GLU A C 1
ATOM 631 O O . GLU A 1 82 ? -12.719 -5.773 7.473 1.00 92.38 82 GLU A O 1
ATOM 636 N N . ASN A 1 83 ? -11.875 -4.419 5.906 1.00 92.75 83 ASN A N 1
ATOM 637 C CA . ASN A 1 83 ? -11.317 -3.401 6.820 1.00 92.75 83 ASN A CA 1
ATOM 638 C C . ASN A 1 83 ? -10.166 -3.878 7.725 1.00 92.75 83 ASN A C 1
ATOM 640 O O . ASN A 1 83 ? -9.811 -3.190 8.691 1.00 92.75 83 ASN A O 1
ATOM 644 N N . ASN A 1 84 ? -9.551 -5.011 7.404 1.00 93.44 84 ASN A N 1
ATOM 645 C CA . ASN A 1 84 ? -8.367 -5.528 8.068 1.00 93.44 84 ASN A CA 1
ATOM 646 C C . ASN A 1 84 ? -7.179 -5.563 7.113 1.00 93.44 84 ASN A C 1
ATOM 648 O O . ASN A 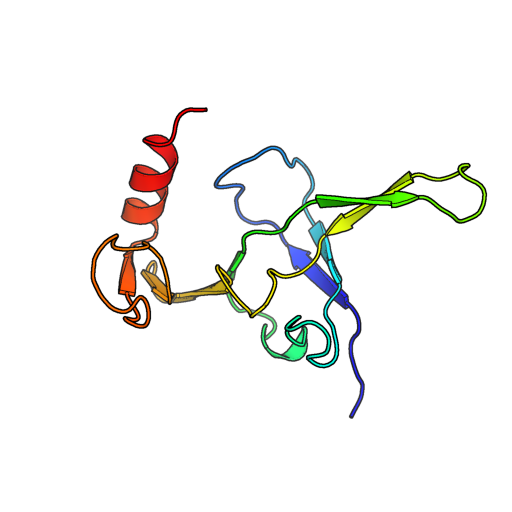1 84 ? -7.325 -5.619 5.898 1.00 93.44 84 ASN A O 1
ATOM 652 N N . ILE A 1 85 ? -5.992 -5.541 7.699 1.00 92.19 85 ILE A N 1
ATOM 653 C CA . ILE A 1 85 ? -4.716 -5.730 7.025 1.00 92.19 85 ILE A CA 1
ATOM 654 C C . ILE A 1 85 ? -4.008 -6.917 7.639 1.00 92.19 85 ILE A C 1
ATOM 656 O O . ILE A 1 85 ? -4.071 -7.122 8.855 1.00 92.19 85 ILE A O 1
ATOM 660 N N . SER A 1 86 ? -3.308 -7.677 6.807 1.00 89.50 86 SER A N 1
ATOM 661 C CA . SER A 1 86 ? -2.503 -8.807 7.254 1.00 89.50 86 SER A CA 1
ATOM 662 C C . SER A 1 86 ? -1.059 -8.671 6.784 1.00 89.50 86 SER A C 1
ATOM 664 O O . SER A 1 86 ? -0.786 -8.205 5.682 1.00 89.50 86 SER A O 1
ATOM 666 N N . GLY A 1 87 ? -0.109 -9.034 7.644 1.00 83.94 87 GLY A N 1
ATOM 667 C CA . GLY A 1 87 ? 1.312 -9.045 7.300 1.00 83.94 87 GLY A CA 1
ATOM 668 C C . GLY A 1 87 ? 2.225 -8.738 8.480 1.00 83.94 87 GLY A C 1
ATOM 669 O O . GLY A 1 87 ? 1.841 -8.854 9.645 1.00 83.94 87 GLY A O 1
ATOM 670 N N . ARG A 1 88 ? 3.466 -8.345 8.188 1.00 79.12 88 ARG A N 1
ATOM 671 C CA . ARG A 1 88 ? 4.430 -7.896 9.201 1.00 79.12 88 ARG A CA 1
ATOM 672 C C . ARG A 1 88 ? 4.190 -6.411 9.495 1.00 79.12 88 ARG A C 1
ATOM 674 O O . ARG A 1 88 ? 4.638 -5.554 8.742 1.00 79.12 88 ARG A O 1
ATOM 681 N N . ILE A 1 89 ? 3.434 -6.118 10.558 1.00 77.44 89 ILE A N 1
ATOM 682 C CA . ILE A 1 89 ? 2.938 -4.758 10.859 1.00 77.44 89 ILE A CA 1
ATOM 683 C C . ILE A 1 89 ? 3.780 -4.058 11.937 1.00 77.44 89 ILE A C 1
ATOM 685 O O . ILE A 1 89 ? 4.141 -2.896 11.778 1.00 77.44 89 ILE A O 1
ATOM 689 N N . VAL A 1 90 ? 4.113 -4.753 13.030 1.00 70.00 90 VAL A N 1
ATOM 690 C CA . VAL A 1 90 ? 4.892 -4.200 14.155 1.00 70.00 90 VAL A CA 1
ATOM 691 C C . VAL A 1 90 ? 6.120 -5.066 14.406 1.00 70.00 90 VAL A C 1
ATOM 693 O O . VAL A 1 90 ? 5.980 -6.270 14.632 1.00 70.00 90 VAL A O 1
ATOM 696 N N . ALA A 1 91 ? 7.309 -4.457 14.402 1.00 59.16 91 ALA A N 1
ATOM 697 C CA . ALA A 1 91 ? 8.531 -5.103 14.868 1.00 59.16 91 ALA A CA 1
ATOM 698 C C . ALA A 1 91 ? 8.479 -5.212 16.401 1.00 59.16 91 ALA A C 1
ATOM 700 O O . ALA A 1 91 ? 8.408 -4.197 17.090 1.00 59.16 91 ALA A O 1
ATOM 701 N N . GLN A 1 92 ? 8.465 -6.431 16.942 1.00 56.09 92 GLN A N 1
ATOM 702 C CA . GLN A 1 92 ? 8.610 -6.646 18.383 1.00 56.09 92 GLN A CA 1
ATOM 703 C C . GLN A 1 92 ? 10.094 -6.826 18.699 1.00 56.09 92 GLN A C 1
ATOM 705 O O . GLN A 1 92 ? 10.729 -7.717 18.143 1.00 56.09 92 GLN A O 1
ATOM 710 N N . GLU A 1 93 ? 10.644 -6.008 19.599 1.00 51.03 93 GLU A N 1
ATOM 711 C CA . GLU A 1 93 ? 12.094 -5.926 19.845 1.00 51.03 93 GLU A CA 1
ATOM 712 C C . GLU A 1 93 ? 12.754 -7.199 20.407 1.00 51.03 93 GLU A C 1
ATOM 714 O O . GLU A 1 93 ? 13.967 -7.213 20.541 1.00 51.03 93 GLU A O 1
ATOM 719 N N . ASN A 1 94 ? 12.032 -8.285 20.708 1.00 48.00 94 ASN A N 1
ATOM 720 C CA . ASN A 1 94 ? 12.632 -9.478 21.335 1.00 48.00 94 ASN A CA 1
ATOM 721 C C . ASN A 1 94 ? 12.009 -10.827 20.933 1.00 48.00 94 ASN A C 1
ATOM 723 O O . ASN A 1 94 ? 12.163 -11.820 21.641 1.00 48.00 94 ASN A O 1
ATOM 727 N N . THR A 1 95 ? 11.304 -10.907 19.805 1.00 46.16 95 THR A N 1
ATOM 728 C CA . THR A 1 95 ? 10.841 -12.197 19.267 1.00 46.16 95 THR A CA 1
ATOM 729 C C . THR A 1 95 ? 11.091 -12.240 17.769 1.00 46.16 95 THR A C 1
ATOM 731 O O . THR A 1 95 ? 10.937 -11.222 17.100 1.00 46.16 95 THR A O 1
ATOM 734 N N . ASN A 1 96 ? 11.517 -13.400 17.252 1.00 47.41 96 ASN A N 1
ATOM 735 C CA . ASN A 1 96 ? 11.692 -13.642 15.817 1.00 47.41 96 ASN A CA 1
ATOM 736 C C . ASN A 1 96 ? 10.533 -12.999 15.039 1.00 47.41 96 ASN A C 1
ATOM 738 O O . ASN A 1 96 ? 9.374 -13.384 15.209 1.00 47.41 96 ASN A O 1
ATOM 742 N N . SER A 1 97 ? 10.853 -11.989 14.230 1.00 53.25 97 SER A N 1
ATOM 743 C CA . SER A 1 97 ? 9.940 -11.018 13.605 1.00 53.25 97 SER A CA 1
ATOM 744 C C . SER A 1 97 ? 9.060 -11.598 12.484 1.00 53.25 97 SER A C 1
ATOM 746 O O . SER A 1 97 ? 8.503 -10.868 11.664 1.00 53.25 97 SER A O 1
ATOM 748 N N . ASP A 1 98 ? 8.882 -12.918 12.465 1.00 58.88 98 ASP A N 1
ATOM 749 C CA . ASP A 1 98 ? 8.190 -13.670 11.419 1.00 58.88 98 ASP A CA 1
ATOM 750 C C . ASP A 1 98 ? 6.683 -13.812 11.642 1.00 58.88 98 ASP A C 1
ATOM 752 O O . ASP A 1 98 ? 5.981 -14.390 10.811 1.00 58.88 98 ASP A O 1
ATOM 756 N N . LYS A 1 99 ? 6.143 -13.287 12.746 1.00 72.50 99 LYS A N 1
ATOM 757 C CA . LYS A 1 99 ? 4.719 -13.451 13.038 1.00 72.50 99 LYS A CA 1
ATOM 758 C C . LYS A 1 99 ? 3.866 -12.513 12.181 1.00 72.50 99 LYS A C 1
ATOM 760 O O . LYS A 1 99 ? 3.889 -11.294 12.358 1.00 72.50 99 LYS A O 1
ATOM 765 N N . ILE A 1 100 ? 3.059 -13.110 11.303 1.00 80.88 100 ILE A N 1
ATOM 766 C CA . ILE A 1 100 ? 1.966 -12.424 10.609 1.00 80.88 100 ILE A CA 1
ATOM 767 C C . ILE A 1 100 ? 0.970 -11.905 11.650 1.00 80.88 100 ILE A C 1
ATOM 769 O O . ILE A 1 100 ? 0.514 -12.641 12.528 1.00 80.88 100 ILE A O 1
ATOM 773 N N . GLN A 1 101 ? 0.661 -10.619 11.553 1.00 85.50 101 GLN A N 1
ATOM 774 C CA . GLN A 1 101 ? -0.308 -9.918 12.380 1.00 85.50 101 GLN A CA 1
ATOM 775 C C . GLN A 1 101 ? -1.510 -9.556 11.518 1.00 85.50 101 GLN A C 1
ATOM 777 O O . GLN A 1 101 ? -1.356 -9.261 10.334 1.00 85.50 101 GLN A O 1
ATOM 782 N N . VAL A 1 102 ? -2.689 -9.561 12.132 1.00 90.50 102 VAL A N 1
ATOM 783 C CA . VAL A 1 102 ? -3.907 -9.008 11.544 1.00 90.50 102 VAL A CA 1
ATOM 784 C C . VAL A 1 102 ? -4.310 -7.805 12.381 1.00 90.50 102 VAL A C 1
ATOM 786 O O . VAL A 1 102 ? -4.343 -7.890 13.611 1.00 90.50 102 VAL A O 1
ATOM 789 N N . LEU A 1 103 ? -4.572 -6.679 11.728 1.00 91.38 103 LEU A N 1
ATOM 790 C CA . LEU A 1 103 ? -4.935 -5.426 12.379 1.00 91.38 103 LEU A CA 1
ATOM 791 C C . LEU A 1 103 ? -6.087 -4.771 11.623 1.00 91.38 103 LEU A C 1
ATOM 793 O O . LEU A 1 103 ? -6.134 -4.851 10.402 1.00 91.38 103 LEU A O 1
ATOM 797 N N . SER A 1 104 ? -6.984 -4.075 12.317 1.00 94.06 104 SER A N 1
ATOM 798 C CA . SER A 1 104 ? -7.973 -3.246 11.629 1.00 94.06 104 SER A CA 1
ATOM 799 C C . SER A 1 104 ? -7.325 -1.986 11.047 1.00 94.06 104 SER A C 1
ATOM 801 O O . SER A 1 104 ? -6.382 -1.430 11.623 1.00 94.06 104 SER A O 1
ATOM 803 N N . LEU A 1 105 ? -7.868 -1.477 9.939 1.00 91.81 105 LEU A N 1
ATOM 804 C CA . LEU A 1 105 ? -7.432 -0.205 9.350 1.00 91.81 105 LEU A CA 1
ATOM 805 C C . LEU A 1 105 ? -7.530 0.954 10.347 1.00 91.81 105 LEU A C 1
ATOM 807 O O . LEU A 1 105 ? -6.635 1.794 10.419 1.00 91.81 105 LEU A O 1
ATOM 811 N N . ALA A 1 106 ? -8.601 0.988 11.145 1.00 93.12 106 ALA A N 1
ATOM 812 C CA . ALA A 1 106 ? -8.783 1.993 12.189 1.00 93.12 106 ALA A CA 1
ATOM 813 C C . ALA A 1 106 ? -7.622 1.970 13.191 1.00 93.12 106 ALA A C 1
ATOM 815 O O . ALA A 1 106 ? -7.032 3.009 13.484 1.00 93.12 106 ALA A O 1
ATOM 816 N N . ARG A 1 107 ? -7.226 0.774 13.641 1.00 91.19 107 ARG A N 1
ATOM 817 C CA . ARG A 1 107 ? -6.125 0.636 14.587 1.00 91.19 107 ARG A CA 1
ATOM 818 C C . ARG A 1 107 ? -4.778 1.000 13.965 1.00 91.19 107 ARG A C 1
ATOM 820 O O . ARG A 1 107 ? -3.959 1.612 14.645 1.00 91.19 107 ARG A O 1
ATOM 827 N N . LEU A 1 108 ? -4.540 0.688 12.689 1.00 89.50 108 LEU A N 1
ATOM 828 C CA . LEU A 1 108 ? -3.329 1.156 12.009 1.00 89.50 108 LEU A CA 1
ATOM 829 C C . LEU A 1 108 ? -3.260 2.691 11.980 1.00 89.50 108 LEU A C 1
ATOM 831 O O . LEU A 1 108 ? -2.213 3.255 12.292 1.00 89.50 108 LEU A O 1
ATOM 835 N N . ARG A 1 109 ? -4.364 3.365 11.631 1.00 90.69 109 ARG A N 1
ATOM 836 C CA . ARG A 1 109 ? -4.431 4.836 11.600 1.00 90.69 109 ARG A CA 1
ATOM 837 C C . ARG A 1 109 ? -4.100 5.443 12.964 1.00 90.69 109 ARG A C 1
ATOM 839 O O . ARG A 1 109 ? -3.296 6.369 13.031 1.00 90.69 109 ARG A O 1
ATOM 846 N N . GLU A 1 110 ? -4.643 4.884 14.047 1.00 90.69 110 GLU A N 1
ATOM 847 C CA . GLU A 1 110 ? -4.298 5.292 15.416 1.00 90.69 110 GLU A CA 1
ATOM 848 C C . GLU A 1 110 ? -2.798 5.148 15.695 1.00 90.69 110 GLU A C 1
ATOM 850 O O . GLU A 1 110 ? -2.170 6.080 16.192 1.00 90.69 110 GLU A O 1
ATOM 855 N N . LEU A 1 111 ? -2.201 4.002 15.346 1.00 87.75 111 LEU A N 1
ATOM 856 C CA . LEU A 1 111 ? -0.772 3.765 15.561 1.00 87.75 111 LEU A CA 1
ATOM 857 C C . LEU A 1 111 ? 0.095 4.759 14.783 1.00 87.75 111 LEU A C 1
ATOM 859 O O . LEU A 1 111 ? 1.061 5.286 15.330 1.00 87.75 111 LEU A O 1
ATOM 863 N N . LEU A 1 112 ? -0.249 5.044 13.527 1.00 86.44 112 LEU A N 1
ATOM 864 C CA . LEU A 1 112 ? 0.490 6.002 12.705 1.00 86.44 112 LEU A CA 1
ATOM 865 C C . LEU A 1 112 ? 0.364 7.437 13.230 1.00 86.44 112 LEU A C 1
ATOM 867 O O . LEU A 1 112 ? 1.348 8.177 13.172 1.00 86.44 112 LEU A O 1
ATOM 871 N N . ALA A 1 113 ? -0.795 7.805 13.785 1.00 85.88 113 ALA A N 1
ATOM 872 C CA . ALA A 1 113 ? -1.033 9.114 14.390 1.00 85.88 113 ALA A CA 1
ATOM 873 C C . ALA A 1 113 ? -0.199 9.351 15.663 1.00 85.88 113 ALA A C 1
ATOM 875 O O . ALA A 1 113 ? 0.177 10.487 15.944 1.00 85.88 113 ALA A O 1
ATOM 876 N N . LEU A 1 114 ? 0.139 8.293 16.411 1.00 84.31 114 LEU A N 1
ATOM 877 C CA . LEU A 1 114 ? 1.019 8.387 17.584 1.00 84.31 114 LEU A CA 1
ATOM 878 C C . LEU A 1 114 ? 2.486 8.658 17.210 1.00 84.31 114 LEU A C 1
ATOM 880 O O . LEU A 1 114 ? 3.254 9.152 18.034 1.00 84.31 114 LEU A O 1
ATOM 884 N N . ILE A 1 115 ? 2.893 8.350 15.975 1.00 73.69 115 ILE A N 1
ATOM 885 C CA . ILE A 1 115 ? 4.266 8.552 15.500 1.00 73.69 115 ILE A CA 1
ATOM 886 C C . ILE A 1 115 ? 4.396 9.972 14.935 1.00 73.69 115 ILE A C 1
ATOM 888 O O . ILE A 1 115 ? 4.444 10.170 13.715 1.00 73.69 115 ILE A O 1
ATOM 892 N N . VAL A 1 116 ? 4.479 10.950 15.837 1.00 56.28 116 VAL A N 1
ATOM 893 C CA . VAL A 1 116 ? 4.800 12.348 15.521 1.00 56.28 116 VAL A CA 1
ATOM 894 C C . VAL A 1 116 ? 6.303 12.455 15.235 1.00 56.28 116 VAL A C 1
ATOM 896 O O . VAL A 1 116 ? 7.129 12.124 16.085 1.00 56.28 116 VAL A O 1
ATOM 899 N N . ARG A 1 117 ? 6.665 12.884 14.025 1.00 51.91 117 ARG A N 1
ATOM 900 C CA . ARG A 1 117 ? 8.002 13.387 13.684 1.00 51.91 117 ARG A CA 1
ATOM 901 C C . ARG A 1 117 ? 7.843 14.700 12.946 1.00 51.91 117 ARG A C 1
ATOM 903 O O . ARG A 1 117 ? 6.987 14.727 12.033 1.00 51.91 117 ARG A O 1
#

Radius of gyration: 15.72 Å; chains: 1; bounding box: 36×32×42 Å

Foldseek 3Di:
DDQDQKDKDADPDDLDDDDDDGIAIEGADPCPQLGHGPVVPDPPWDWFFDWDWDFDQDPVNPDTDTHTYGDRNNPRGWTADPQKTWDQLDDDPPDDSHDIDIDGVVVSSVVSVVPDD

Sequence (117 aa):
ATMYLSMRVEVLEVLKGKYSGKFIEIEGDNGMLCRASVSQFPIGTEWIMAVPAQTKQSFFGLLESIVYTAGICGEYNLPVEENNISGRIVAQENTNSDKIQVLSLARLRELLALIVR

Secondary structure (DSSP, 8-state):
-----EEEEE----SSS----SEEEEE--SSGGGBPPGGGS-TT-EEE----EEEEE-TTSS-EEEEEEPPBTTTT-EEEETTEEEE-----TTS-TT--EEEEHHHHHHHHHH---